Protein AF-K3ZKX4-F1 (afdb_monomer_lite)

Radius of gyration: 12.83 Å; chains: 1; bounding box: 29×27×36 Å

Organism: Setaria italica (NCBI:txid4555)

Sequence (58 aa):
MTILMAFRTPSVEIIGLTTIFGNVSTEGATRNALLLCERAGHPEVPVAEGSPEPLKVC

Secondary structure (DSSP, 8-state):
-HHHHHHT-TT-----EEE-SSSS-HHHHHHHHHHHHHHHT-TTS-EEE--SSPPPP-

Structure (mmCIF, N/CA/C/O backbone):
data_AF-K3ZKX4-F1
#
_entry.id   AF-K3ZKX4-F1
#
loop_
_atom_site.group_PDB
_atom_site.id
_atom_site.type_symbol
_atom_site.label_atom_id
_atom_site.label_alt_id
_atom_site.label_comp_id
_atom_site.label_asym_id
_atom_site.label_entity_id
_atom_site.label_seq_id
_atom_site.pdbx_PDB_ins_code
_atom_site.Cartn_x
_atom_site.Cartn_y
_atom_site.Cartn_z
_atom_site.occupancy
_atom_site.B_iso_or_equiv
_atom_site.auth_seq_id
_atom_site.auth_comp_id
_atom_site.auth_asym_id
_atom_site.auth_atom_id
_atom_site.pdbx_PDB_model_num
ATOM 1 N N . MET A 1 1 ? -3.376 12.039 -1.905 1.00 77.94 1 MET A N 1
ATOM 2 C CA . MET A 1 1 ? -4.631 12.692 -1.466 1.00 77.94 1 MET A CA 1
ATOM 3 C C . MET A 1 1 ? -5.777 11.691 -1.326 1.00 77.94 1 MET A C 1
ATOM 5 O O . MET A 1 1 ? -6.354 11.628 -0.253 1.00 77.94 1 MET A O 1
ATOM 9 N N . THR A 1 2 ? -6.060 10.864 -2.342 1.00 94.94 2 THR A N 1
ATOM 10 C CA . THR A 1 2 ? -7.190 9.907 -2.353 1.00 94.94 2 THR A CA 1
ATOM 11 C C . THR A 1 2 ? -7.256 8.982 -1.136 1.00 94.94 2 THR A C 1
ATOM 13 O O . THR A 1 2 ? -8.311 8.866 -0.530 1.00 94.94 2 THR A O 1
ATOM 16 N N . ILE A 1 3 ? -6.131 8.390 -0.720 1.00 96.94 3 ILE A N 1
ATOM 17 C CA . ILE A 1 3 ? -6.085 7.485 0.445 1.00 96.94 3 ILE A CA 1
ATOM 18 C C . ILE A 1 3 ? -6.535 8.198 1.734 1.00 96.94 3 ILE A C 1
ATOM 20 O O . ILE A 1 3 ? -7.359 7.678 2.474 1.00 96.94 3 ILE A O 1
ATOM 24 N N . LEU A 1 4 ? -6.074 9.432 1.973 1.00 97.50 4 LEU A N 1
ATOM 25 C CA . LEU A 1 4 ? -6.488 10.216 3.146 1.00 97.50 4 LEU A CA 1
ATOM 26 C C . LEU A 1 4 ? -7.970 10.614 3.092 1.00 97.50 4 LEU A C 1
ATOM 28 O O . LEU A 1 4 ? -8.617 10.710 4.128 1.00 97.50 4 LEU A O 1
ATOM 32 N N . MET A 1 5 ? -8.518 10.847 1.896 1.00 98.00 5 MET A N 1
ATOM 33 C CA . MET A 1 5 ? -9.954 11.091 1.723 1.00 98.00 5 MET A CA 1
ATOM 34 C C . MET A 1 5 ? -10.771 9.832 2.025 1.00 98.00 5 MET A C 1
ATOM 36 O O . MET A 1 5 ? -11.805 9.933 2.680 1.00 98.00 5 MET A O 1
ATOM 40 N N . ALA A 1 6 ? -10.293 8.657 1.604 1.00 97.81 6 ALA A N 1
ATOM 41 C CA . ALA A 1 6 ? -10.943 7.382 1.891 1.00 97.81 6 ALA A CA 1
ATOM 42 C C . ALA A 1 6 ? -11.029 7.129 3.406 1.00 97.81 6 ALA A C 1
ATOM 44 O O . ALA A 1 6 ? -12.120 6.869 3.898 1.00 97.81 6 ALA A O 1
ATOM 45 N N . PHE A 1 7 ? -9.945 7.365 4.158 1.00 97.50 7 PHE A N 1
ATOM 46 C CA . PHE A 1 7 ? -9.956 7.302 5.630 1.00 97.50 7 PHE A CA 1
ATOM 47 C C . PHE A 1 7 ? -10.962 8.256 6.293 1.00 97.50 7 PHE A C 1
ATOM 49 O O . PHE A 1 7 ? -11.429 8.006 7.397 1.00 97.50 7 PHE A O 1
ATOM 56 N N . ARG A 1 8 ? -11.311 9.368 5.635 1.00 96.62 8 ARG A N 1
ATOM 57 C CA . ARG A 1 8 ? -12.273 10.356 6.150 1.00 96.62 8 ARG A CA 1
ATOM 58 C C . ARG A 1 8 ? -13.700 10.146 5.648 1.00 96.62 8 ARG A C 1
ATOM 60 O O . ARG A 1 8 ? -14.564 10.959 5.970 1.00 96.62 8 ARG A O 1
ATOM 67 N N . THR A 1 9 ? -13.948 9.122 4.834 1.00 98.12 9 THR A N 1
ATOM 68 C CA . THR A 1 9 ? -15.259 8.876 4.227 1.00 98.12 9 THR A CA 1
ATOM 69 C C . THR A 1 9 ? -16.038 7.870 5.079 1.00 98.12 9 THR A C 1
ATOM 71 O O . THR A 1 9 ? -15.673 6.700 5.086 1.00 98.12 9 THR A O 1
ATOM 74 N N . PRO A 1 10 ? -17.134 8.263 5.763 1.00 95.88 10 PRO A N 1
ATOM 75 C CA . PRO A 1 10 ? -17.815 7.386 6.726 1.00 95.88 10 PRO A CA 1
ATOM 76 C C . PRO A 1 10 ? -18.413 6.107 6.130 1.00 95.88 10 PRO A C 1
ATOM 78 O O . PRO A 1 10 ? -18.641 5.142 6.847 1.00 95.88 10 PRO A O 1
ATOM 81 N N . SER A 1 11 ? -18.704 6.105 4.829 1.00 97.69 11 SER A N 1
ATOM 82 C CA . SER A 1 11 ? -19.266 4.954 4.116 1.00 97.69 11 SER A CA 1
ATOM 83 C C . SER A 1 11 ? -18.205 4.010 3.540 1.00 97.69 11 SER A C 1
ATOM 85 O O . SER A 1 11 ? -18.555 3.121 2.768 1.00 97.69 11 SER A O 1
ATOM 87 N N . VAL A 1 12 ? -16.920 4.235 3.829 1.00 97.81 12 VAL A N 1
ATOM 88 C CA . VAL A 1 12 ? -15.807 3.434 3.311 1.00 97.81 12 VAL A CA 1
ATOM 89 C C . VAL A 1 12 ? -15.074 2.784 4.473 1.00 97.81 12 VAL A C 1
ATOM 91 O O . VAL A 1 12 ? -14.556 3.464 5.353 1.00 97.81 12 VAL A O 1
ATOM 94 N N . GLU A 1 13 ? -14.988 1.461 4.431 1.00 96.81 13 GLU A N 1
ATOM 95 C CA . GLU A 1 13 ? -14.137 0.675 5.317 1.00 96.81 13 GLU A CA 1
ATOM 96 C C . GLU A 1 13 ? -12.871 0.264 4.558 1.00 96.81 13 GLU A C 1
ATOM 98 O O . GLU A 1 13 ? -12.941 -0.356 3.494 1.00 96.81 13 GLU A O 1
ATOM 103 N N . ILE A 1 14 ? -11.702 0.626 5.086 1.00 97.88 14 ILE A N 1
ATOM 104 C CA . ILE A 1 14 ? -10.413 0.243 4.505 1.00 97.88 14 ILE A CA 1
ATOM 105 C C . ILE A 1 14 ? -9.917 -1.001 5.234 1.00 97.88 14 ILE A C 1
ATOM 107 O O . ILE A 1 14 ? -9.389 -0.912 6.337 1.00 97.88 14 ILE A O 1
ATOM 111 N N . ILE A 1 15 ? -10.050 -2.157 4.587 1.00 98.31 15 ILE A N 1
ATOM 112 C CA . ILE A 1 15 ? -9.587 -3.440 5.139 1.00 98.31 15 ILE A CA 1
ATOM 113 C C . ILE A 1 15 ? -8.083 -3.684 4.934 1.00 98.31 15 ILE A C 1
ATOM 115 O O . ILE A 1 15 ? -7.518 -4.607 5.512 1.00 98.31 15 ILE A O 1
ATOM 119 N N . GLY A 1 16 ? -7.435 -2.889 4.082 1.00 98.50 16 GLY A N 1
ATOM 120 C CA . GLY A 1 16 ? -6.020 -3.018 3.754 1.00 98.50 16 GLY A CA 1
ATOM 121 C C . GLY A 1 16 ? -5.627 -2.214 2.520 1.00 98.50 16 GLY A C 1
ATOM 122 O O . GLY A 1 16 ? -6.481 -1.789 1.739 1.00 98.50 16 GLY A O 1
ATOM 123 N N . LEU A 1 17 ? -4.322 -2.023 2.338 1.00 98.69 17 LEU A N 1
ATOM 124 C CA . LEU A 1 17 ? -3.730 -1.413 1.150 1.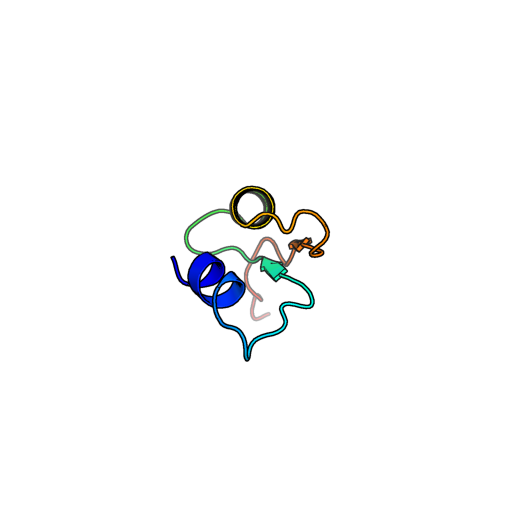00 98.69 17 LEU A CA 1
ATOM 125 C C . LEU A 1 17 ? -2.758 -2.392 0.490 1.00 98.69 17 LEU A C 1
ATOM 127 O O . LEU A 1 17 ? -1.898 -2.967 1.150 1.00 98.69 17 LEU A O 1
ATOM 131 N N . THR A 1 18 ? -2.846 -2.531 -0.828 1.00 98.75 18 THR A N 1
ATOM 132 C CA . THR A 1 18 ? -1.825 -3.209 -1.635 1.00 98.75 18 THR A CA 1
ATOM 133 C C . THR A 1 18 ? -1.032 -2.178 -2.424 1.00 98.75 18 THR A C 1
ATOM 135 O O . THR A 1 18 ? -1.623 -1.247 -2.979 1.00 98.75 18 THR A O 1
ATOM 138 N N . THR A 1 19 ? 0.283 -2.338 -2.515 1.00 98.75 19 THR A N 1
ATOM 139 C CA . THR A 1 19 ? 1.160 -1.409 -3.245 1.00 98.75 19 THR A CA 1
ATOM 140 C C . THR A 1 19 ? 1.755 -2.051 -4.491 1.00 98.75 19 THR A C 1
ATOM 142 O O . THR A 1 19 ? 1.893 -3.266 -4.586 1.00 98.75 19 THR A O 1
ATOM 145 N N . ILE A 1 20 ? 2.080 -1.230 -5.488 1.00 98.62 20 ILE A N 1
ATOM 146 C CA . ILE A 1 20 ? 2.675 -1.670 -6.753 1.00 98.62 20 ILE A CA 1
ATOM 147 C C . ILE A 1 20 ? 3.624 -0.587 -7.281 1.00 98.62 20 ILE A C 1
ATOM 149 O O . ILE A 1 20 ? 3.491 0.586 -6.915 1.00 98.62 20 ILE A O 1
ATOM 153 N N . PHE A 1 21 ? 4.579 -0.975 -8.127 1.00 97.94 21 PHE A N 1
ATOM 154 C CA . PHE A 1 21 ? 5.449 -0.053 -8.857 1.00 97.94 21 PHE A CA 1
ATOM 155 C C . PHE A 1 21 ? 4.648 0.838 -9.827 1.00 97.94 21 PHE A C 1
ATOM 157 O O . PHE A 1 21 ? 3.540 0.508 -10.253 1.00 97.94 21 PHE A O 1
ATOM 164 N N . GLY A 1 22 ? 5.227 1.978 -10.204 1.00 96.69 22 GLY A N 1
ATOM 165 C CA . GLY A 1 22 ? 4.650 2.907 -11.177 1.00 96.69 22 GLY A CA 1
ATOM 166 C C . GLY A 1 22 ? 5.323 4.269 -11.075 1.00 96.69 22 GLY A C 1
ATOM 167 O O . GLY A 1 22 ? 6.393 4.479 -11.634 1.00 96.69 22 GLY A O 1
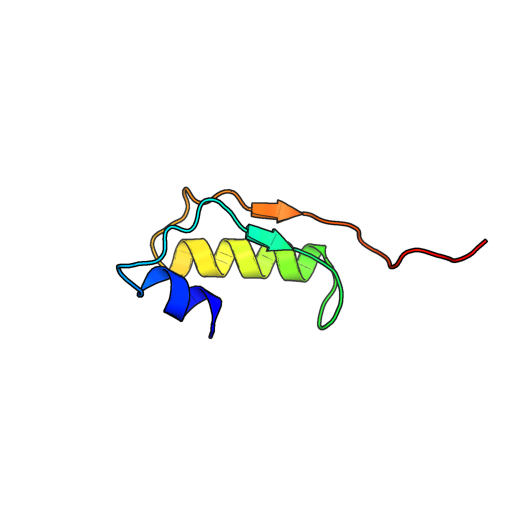ATOM 168 N N . ASN A 1 23 ? 4.727 5.178 -10.299 1.00 96.75 23 ASN A N 1
ATOM 169 C CA . ASN A 1 23 ? 5.316 6.496 -10.018 1.00 96.75 23 ASN A CA 1
ATOM 170 C C . ASN A 1 23 ? 6.607 6.412 -9.185 1.00 96.75 23 ASN A C 1
ATOM 172 O O . ASN A 1 23 ? 7.444 7.307 -9.240 1.00 96.75 23 ASN A O 1
ATOM 176 N N . VAL A 1 24 ? 6.730 5.360 -8.376 1.00 98.25 24 VAL A N 1
ATOM 177 C CA . VAL A 1 24 ? 7.888 5.033 -7.534 1.00 98.25 24 VAL A CA 1
ATOM 178 C C . VAL A 1 24 ? 8.110 3.515 -7.570 1.00 98.25 24 VAL A C 1
ATOM 180 O O . VAL A 1 24 ? 7.278 2.785 -8.119 1.00 98.25 24 VAL A O 1
ATOM 183 N N . SER A 1 25 ? 9.215 3.031 -6.991 1.00 98.62 25 SER A N 1
ATOM 184 C CA . SER A 1 25 ? 9.414 1.593 -6.759 1.00 98.62 25 SER A CA 1
ATOM 185 C C . SER A 1 25 ? 8.330 1.032 -5.834 1.00 98.62 25 SER A C 1
ATOM 187 O O . SER A 1 25 ? 7.755 1.776 -5.035 1.00 98.62 25 SER A O 1
ATOM 189 N N . THR A 1 26 ? 8.068 -0.277 -5.902 1.00 98.75 26 THR A N 1
ATOM 190 C CA . THR A 1 26 ? 7.102 -0.923 -5.000 1.00 98.75 26 THR A CA 1
ATOM 191 C C . THR A 1 26 ? 7.467 -0.686 -3.536 1.00 98.75 26 THR A C 1
ATOM 193 O O . THR A 1 26 ? 6.607 -0.244 -2.786 1.00 98.75 26 THR A O 1
ATOM 196 N N . GLU A 1 27 ? 8.744 -0.813 -3.162 1.00 98.69 27 GLU A N 1
ATOM 197 C CA . GLU A 1 27 ? 9.236 -0.494 -1.811 1.00 98.69 27 GLU A CA 1
ATOM 198 C C . GLU A 1 27 ? 8.895 0.950 -1.393 1.00 98.69 27 GLU A C 1
ATOM 200 O O . GLU A 1 27 ? 8.381 1.204 -0.300 1.00 98.69 27 GLU A O 1
ATOM 205 N N . GLY A 1 28 ? 9.123 1.917 -2.289 1.00 98.75 28 GLY A N 1
ATOM 206 C CA . GLY A 1 28 ? 8.776 3.316 -2.048 1.00 98.75 28 GLY A CA 1
ATOM 207 C C . GLY A 1 28 ? 7.269 3.519 -1.881 1.00 98.75 28 GLY A C 1
ATOM 208 O O . GLY A 1 28 ? 6.837 4.280 -1.011 1.00 98.75 28 GLY A O 1
ATOM 209 N N . ALA A 1 29 ? 6.453 2.820 -2.672 1.00 98.69 29 ALA A N 1
ATOM 210 C CA . ALA A 1 29 ? 5.001 2.835 -2.539 1.00 98.69 29 ALA A CA 1
ATOM 211 C C . ALA A 1 29 ? 4.547 2.212 -1.208 1.00 98.69 29 ALA A C 1
ATOM 213 O O . ALA A 1 29 ? 3.720 2.818 -0.526 1.00 98.69 29 ALA A O 1
ATOM 214 N N . THR A 1 30 ? 5.119 1.073 -0.802 1.00 98.88 30 THR A N 1
ATOM 215 C CA . THR A 1 30 ? 4.869 0.400 0.486 1.00 98.88 30 THR A CA 1
ATOM 216 C C . THR A 1 30 ? 5.182 1.328 1.654 1.00 98.88 30 THR A C 1
ATOM 218 O O . THR A 1 30 ? 4.328 1.557 2.512 1.00 98.88 30 THR A O 1
ATOM 221 N N . ARG A 1 31 ? 6.357 1.969 1.640 1.00 98.69 31 ARG A N 1
ATOM 222 C CA . ARG A 1 31 ? 6.752 2.956 2.656 1.00 98.69 31 ARG A CA 1
ATOM 223 C C . ARG A 1 31 ? 5.789 4.141 2.721 1.00 98.69 31 ARG A C 1
ATOM 225 O O . ARG A 1 31 ? 5.427 4.590 3.808 1.00 98.69 31 ARG A O 1
ATOM 232 N N . ASN A 1 32 ? 5.371 4.656 1.566 1.00 98.56 32 ASN A N 1
ATOM 233 C CA . ASN A 1 32 ? 4.423 5.765 1.497 1.00 98.56 32 ASN A CA 1
ATOM 234 C C . ASN A 1 32 ? 3.037 5.366 2.020 1.00 98.56 32 ASN A C 1
ATOM 236 O O . ASN A 1 32 ? 2.414 6.162 2.717 1.00 98.56 32 ASN A O 1
ATOM 240 N N . ALA A 1 33 ? 2.562 4.158 1.711 1.00 98.62 33 ALA A N 1
ATOM 241 C CA . ALA A 1 33 ? 1.285 3.645 2.197 1.00 98.62 33 ALA A CA 1
ATOM 242 C C . ALA A 1 33 ? 1.279 3.505 3.727 1.00 98.62 33 ALA A C 1
ATOM 244 O O . ALA A 1 33 ? 0.372 4.036 4.364 1.00 98.62 33 ALA A O 1
ATOM 245 N N . LEU A 1 34 ? 2.328 2.916 4.314 1.00 98.75 34 LEU A N 1
ATOM 246 C CA . LEU A 1 34 ? 2.503 2.833 5.772 1.00 98.75 34 LEU A CA 1
ATOM 247 C C . LEU A 1 34 ? 2.447 4.221 6.428 1.00 98.75 34 LEU A C 1
ATOM 249 O O . LEU A 1 34 ? 1.675 4.451 7.355 1.00 98.75 34 LEU A O 1
ATOM 253 N N . LEU A 1 35 ? 3.186 5.188 5.878 1.00 98.56 35 LEU A N 1
ATOM 254 C CA . LEU A 1 35 ? 3.213 6.558 6.394 1.00 98.56 35 LEU A CA 1
ATOM 255 C C . LEU A 1 35 ? 1.859 7.278 6.262 1.00 98.56 35 LEU A C 1
ATOM 257 O O . LEU A 1 35 ? 1.529 8.146 7.071 1.00 98.56 35 LEU A O 1
ATOM 261 N N . LEU A 1 36 ? 1.078 6.966 5.227 1.00 98.31 36 LEU A N 1
ATOM 262 C CA . LEU A 1 36 ? -0.274 7.502 5.071 1.00 98.31 36 LEU A CA 1
ATOM 263 C C . LEU A 1 36 ? -1.236 6.900 6.100 1.00 98.31 36 LEU A C 1
ATOM 265 O O . LEU A 1 36 ? -2.018 7.662 6.662 1.00 98.31 36 LEU A O 1
ATOM 269 N N . CYS A 1 37 ? -1.151 5.593 6.373 1.00 98.38 37 CYS A N 1
ATOM 270 C CA . CYS A 1 37 ? -1.912 4.931 7.437 1.00 98.38 37 CYS A CA 1
ATOM 271 C C . CYS A 1 37 ? -1.601 5.548 8.808 1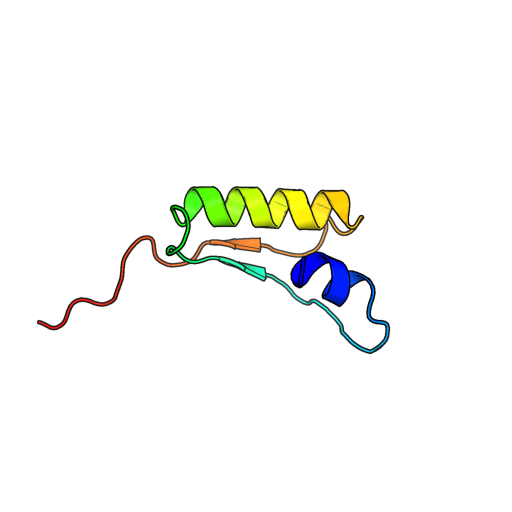.00 98.38 37 CYS A C 1
ATOM 273 O O . CYS A 1 37 ? -2.514 5.982 9.509 1.00 98.38 37 CYS A O 1
ATOM 275 N N . GLU A 1 38 ? -0.317 5.704 9.148 1.00 98.25 38 GLU A N 1
ATOM 276 C CA . GLU A 1 38 ? 0.115 6.363 10.389 1.00 98.25 38 GLU A CA 1
ATOM 277 C C . GLU A 1 38 ? -0.439 7.789 10.504 1.00 98.25 38 GLU A C 1
ATOM 279 O O . GLU A 1 38 ? -1.022 8.161 11.522 1.00 98.25 38 GLU A O 1
ATOM 284 N N . ARG A 1 39 ? -0.313 8.597 9.443 1.00 97.94 39 ARG A N 1
ATOM 285 C CA . ARG A 1 39 ? -0.799 9.988 9.435 1.00 97.94 39 ARG A CA 1
ATOM 286 C C . ARG A 1 39 ? -2.314 10.110 9.478 1.00 97.94 39 ARG A C 1
ATOM 288 O O . ARG A 1 39 ? -2.817 11.126 9.953 1.00 97.94 39 ARG A O 1
ATOM 295 N N . ALA A 1 40 ? -3.029 9.120 8.958 1.00 97.44 40 ALA A N 1
ATOM 296 C CA . ALA A 1 40 ? -4.479 9.059 9.043 1.00 97.44 40 ALA A CA 1
ATOM 297 C C . ALA A 1 40 ? -4.973 8.590 10.422 1.00 97.44 40 ALA A C 1
ATOM 299 O O . ALA A 1 40 ? -6.171 8.666 10.669 1.00 97.44 40 ALA A O 1
ATOM 300 N N . GLY A 1 41 ? -4.076 8.151 11.316 1.00 97.81 41 GLY A N 1
ATOM 301 C CA . GLY A 1 41 ? -4.433 7.600 12.625 1.00 97.81 41 GLY A CA 1
ATOM 302 C C . GLY A 1 41 ? -4.871 6.135 12.577 1.00 97.81 41 GLY A C 1
ATOM 303 O O . GLY A 1 41 ? -5.518 5.685 13.515 1.00 97.81 41 GLY A O 1
ATOM 304 N N . HIS A 1 42 ? -4.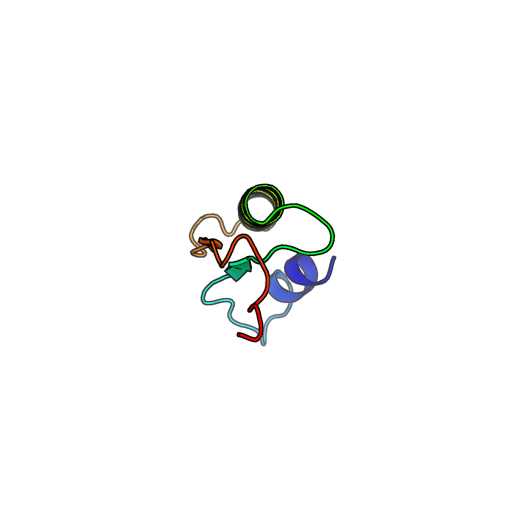512 5.417 11.509 1.00 98.00 42 HIS A N 1
ATOM 305 C CA . HIS A 1 42 ? -4.905 4.032 11.241 1.00 98.00 42 HIS A CA 1
ATOM 306 C C . HIS A 1 42 ? -3.695 3.094 11.036 1.00 98.00 42 HIS A C 1
ATOM 308 O O . HIS A 1 42 ? -3.593 2.442 9.992 1.00 98.00 42 HIS A O 1
ATOM 314 N N . PRO A 1 43 ? -2.719 3.037 11.968 1.00 98.12 43 PRO A N 1
ATOM 315 C CA . PRO A 1 43 ? -1.537 2.178 11.826 1.00 98.12 43 PRO A CA 1
ATOM 316 C C . PRO A 1 43 ? -1.864 0.674 11.818 1.00 98.12 43 PRO A C 1
ATOM 318 O O . PRO A 1 43 ? -1.027 -0.131 11.419 1.00 98.12 43 PRO A O 1
ATOM 321 N N . GLU A 1 44 ? -3.059 0.286 12.260 1.00 98.19 44 GLU A N 1
ATOM 322 C CA . GLU A 1 44 ? -3.556 -1.090 12.259 1.00 98.19 44 GLU A CA 1
ATOM 323 C C . GLU A 1 44 ? -3.922 -1.615 10.867 1.00 98.19 44 GLU A C 1
ATOM 325 O O . GLU A 1 44 ? -4.027 -2.828 10.685 1.00 98.19 44 GLU A O 1
ATOM 330 N N . VAL A 1 45 ? -4.128 -0.729 9.885 1.00 98.50 45 VAL A N 1
ATOM 331 C CA . VAL A 1 45 ? -4.526 -1.136 8.535 1.00 98.50 45 VAL A CA 1
ATOM 332 C C . VAL A 1 45 ? -3.370 -1.874 7.858 1.00 98.50 45 VAL A C 1
ATOM 334 O O . VAL A 1 45 ? -2.295 -1.293 7.678 1.00 98.50 45 VAL A O 1
ATOM 337 N N . PRO A 1 46 ? -3.571 -3.135 7.431 1.00 98.75 46 PRO A N 1
ATOM 338 C CA . PRO A 1 46 ? -2.500 -3.923 6.849 1.00 98.75 46 PRO A CA 1
ATOM 339 C C . PRO A 1 46 ? -2.079 -3.349 5.497 1.00 98.75 46 PRO A C 1
ATOM 341 O O . PRO A 1 46 ? -2.910 -3.019 4.647 1.00 98.75 46 PRO A O 1
ATOM 344 N N . VAL A 1 47 ? -0.767 -3.275 5.280 1.00 98.81 47 VAL A N 1
ATOM 345 C CA . VAL A 1 47 ? -0.170 -2.907 3.994 1.00 98.81 47 VAL A CA 1
ATOM 346 C C . VAL A 1 47 ? 0.581 -4.117 3.449 1.00 98.81 47 VAL A C 1
ATOM 348 O O . VAL A 1 47 ? 1.506 -4.612 4.090 1.00 98.81 47 VAL A O 1
ATOM 351 N N . ALA A 1 48 ? 0.184 -4.590 2.271 1.00 98.81 48 ALA A N 1
ATOM 352 C CA . ALA A 1 48 ? 0.807 -5.717 1.588 1.00 98.81 48 ALA A CA 1
ATOM 353 C C . ALA A 1 48 ? 1.577 -5.238 0.350 1.00 98.81 48 ALA A C 1
ATOM 355 O O . ALA A 1 48 ? 1.012 -4.609 -0.550 1.00 98.81 48 ALA A O 1
ATOM 356 N N . GLU A 1 49 ? 2.871 -5.547 0.307 1.00 98.88 49 GLU A N 1
ATOM 357 C CA . GLU A 1 49 ? 3.736 -5.222 -0.824 1.00 98.88 49 GLU A CA 1
ATOM 358 C C . GLU A 1 49 ? 3.441 -6.120 -2.036 1.00 98.88 49 GLU A C 1
ATOM 360 O O . GLU A 1 49 ? 3.343 -7.341 -1.907 1.00 98.88 49 GLU A O 1
ATOM 365 N N . GLY A 1 50 ? 3.272 -5.512 -3.214 1.00 98.56 50 GLY A N 1
ATOM 366 C CA . GLY A 1 50 ? 3.014 -6.221 -4.470 1.00 98.56 50 GLY A CA 1
ATOM 367 C C . GLY A 1 50 ? 4.270 -6.536 -5.291 1.00 98.56 50 GLY A C 1
ATOM 368 O O . GLY A 1 50 ? 5.397 -6.496 -4.809 1.00 98.56 50 GLY A O 1
ATOM 369 N N . SER A 1 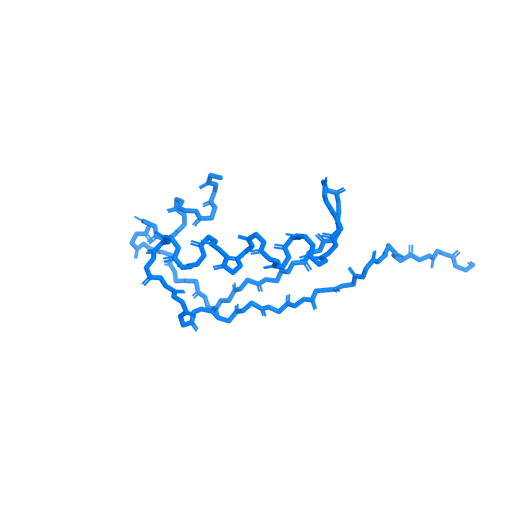51 ? 4.074 -6.852 -6.576 1.00 98.12 51 SER A N 1
ATOM 370 C CA . SER A 1 51 ? 5.177 -7.164 -7.501 1.00 98.12 51 SER A CA 1
ATOM 371 C C . SER A 1 51 ? 6.135 -5.973 -7.673 1.00 98.12 51 SER A C 1
ATOM 373 O O . SER A 1 51 ? 5.668 -4.832 -7.704 1.00 98.12 51 SER A O 1
ATOM 375 N N . PRO A 1 52 ? 7.452 -6.190 -7.842 1.00 98.00 52 PRO A N 1
ATOM 376 C CA . PRO A 1 52 ? 8.402 -5.128 -8.175 1.00 98.00 52 PRO A CA 1
ATOM 377 C C . PRO A 1 52 ? 8.435 -4.770 -9.671 1.00 98.00 52 PRO A C 1
ATOM 379 O O . PRO A 1 52 ? 9.003 -3.742 -10.033 1.00 98.00 52 PRO A O 1
ATOM 382 N N . GLU A 1 53 ? 7.852 -5.598 -10.543 1.00 96.94 53 GLU A N 1
ATOM 383 C CA . GLU A 1 53 ? 7.957 -5.452 -12.001 1.00 96.94 53 GLU A CA 1
ATOM 384 C C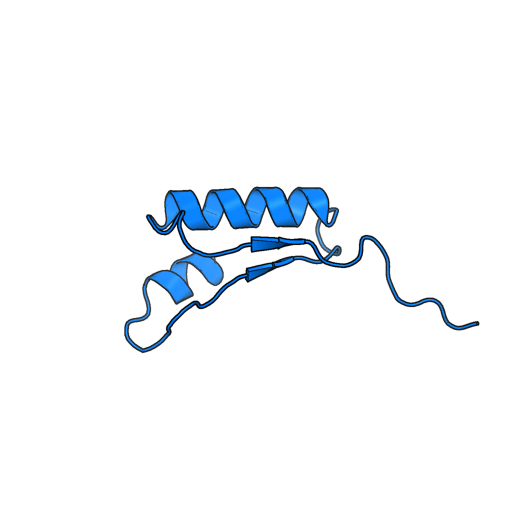 . GLU A 1 53 ? 6.682 -5.888 -12.751 1.00 96.94 53 GLU A C 1
ATOM 386 O O . GLU A 1 53 ? 5.860 -6.630 -12.191 1.00 96.94 53 GLU A O 1
ATOM 391 N N . PRO A 1 54 ? 6.473 -5.421 -14.003 1.00 97.25 54 PRO A N 1
ATOM 392 C CA . PRO A 1 54 ? 5.309 -5.806 -14.794 1.00 97.25 54 PRO A CA 1
ATOM 393 C C . PRO A 1 54 ? 5.384 -7.262 -15.241 1.00 97.25 54 PRO A C 1
ATOM 395 O O . PRO A 1 54 ? 6.457 -7.858 -15.336 1.00 97.25 54 PRO A O 1
ATOM 398 N N . LEU A 1 55 ? 4.224 -7.810 -15.601 1.00 97.00 55 LEU A N 1
ATOM 399 C CA . LEU A 1 55 ? 4.166 -9.084 -16.305 1.00 97.00 55 LEU A CA 1
ATOM 400 C C . LEU A 1 55 ? 4.916 -8.961 -17.635 1.00 97.00 55 LEU A C 1
ATOM 402 O O . LEU A 1 55 ? 4.672 -8.040 -18.417 1.00 97.00 55 LEU A O 1
ATOM 406 N N . LYS A 1 56 ? 5.822 -9.902 -17.891 1.00 93.38 56 LYS A N 1
ATOM 407 C CA . LYS A 1 56 ? 6.530 -10.025 -19.165 1.00 93.38 56 LYS A CA 1
ATOM 408 C C . LYS A 1 56 ? 5.756 -11.006 -20.037 1.00 93.38 56 LYS A C 1
ATOM 410 O O . LYS A 1 56 ? 5.353 -12.065 -19.563 1.00 93.38 56 LYS A O 1
ATOM 415 N N . VAL A 1 57 ? 5.529 -10.640 -21.294 1.00 82.50 57 VAL A N 1
ATOM 416 C CA . VAL A 1 57 ? 4.999 -11.578 -22.287 1.00 82.50 57 VAL A CA 1
ATOM 417 C C . VAL A 1 57 ? 6.177 -12.425 -22.760 1.00 82.50 57 VAL A C 1
ATOM 419 O O . VAL A 1 57 ? 7.181 -11.861 -23.195 1.00 82.50 57 VAL A O 1
ATOM 422 N N . CYS A 1 58 ? 6.076 -13.744 -22.589 1.00 67.50 58 CYS A N 1
ATOM 423 C CA . CYS A 1 58 ? 7.046 -14.703 -23.116 1.00 67.50 58 CYS A CA 1
ATOM 424 C C . CYS A 1 58 ? 6.931 -14.831 -24.637 1.00 67.50 58 CYS A C 1
ATOM 426 O O . CYS A 1 58 ? 5.783 -14.791 -25.138 1.00 67.50 58 CYS A O 1
#

pLDDT: mean 96.79, std 5.16, range [67.5, 98.88]

Foldseek 3Di:
DVLLVLLVDPVHDQQAAEADDDPHFLVVRQVVVCVSCVVSVRNVHYYHGDDRDDDDDD

InterPro domains:
  IPR001910 Inosine/uridine-preferring nucleoside hydrolase domain [PF01156] (1-55)
  IPR023186 Inosine/uridine-preferring nucleoside hydrolase [PTHR12304] (1-56)
  IPR036452 Ribonucleoside hydrolase-like [G3DSA:3.90.245.10] (1-57)
  IPR036452 Ribonucleoside hydrolase-like [SSF53590] (2-56)